Protein AF-A0A426Y0E7-F1 (afdb_monomer_lite)

Structure (mmCIF, N/CA/C/O backbone):
data_AF-A0A426Y0E7-F1
#
_entry.id   AF-A0A426Y0E7-F1
#
loop_
_atom_site.group_PDB
_atom_site.id
_atom_site.type_symbol
_atom_site.label_atom_id
_atom_site.label_alt_id
_atom_site.label_comp_id
_atom_site.label_asym_id
_atom_site.label_entity_id
_atom_site.label_seq_id
_atom_site.pdbx_PDB_ins_code
_atom_site.Cartn_x
_atom_site.Cartn_y
_atom_site.Cartn_z
_atom_site.occupancy
_atom_site.B_iso_or_equiv
_atom_site.auth_seq_id
_atom_site.auth_comp_id
_atom_site.auth_asym_id
_atom_site.auth_atom_id
_atom_site.pdbx_PDB_model_num
ATOM 1 N N . MET A 1 1 ? 36.477 -25.655 -48.279 1.00 58.84 1 MET A N 1
ATOM 2 C CA . MET A 1 1 ? 35.228 -25.389 -47.533 1.00 58.84 1 MET A CA 1
ATOM 3 C C . MET A 1 1 ? 34.213 -24.862 -48.537 1.00 58.84 1 MET A C 1
ATOM 5 O O . MET A 1 1 ? 34.542 -23.930 -49.252 1.00 58.84 1 MET A O 1
ATOM 9 N N . ASP A 1 2 ? 33.076 -25.539 -48.693 1.00 85.75 2 ASP A N 1
ATOM 10 C CA . ASP A 1 2 ? 32.061 -25.247 -49.723 1.00 85.75 2 ASP A CA 1
ATOM 11 C C . ASP A 1 2 ? 31.447 -23.853 -49.502 1.00 85.75 2 ASP A C 1
ATOM 13 O O . ASP A 1 2 ? 31.065 -23.523 -48.378 1.00 85.75 2 ASP A O 1
ATOM 17 N N . THR A 1 3 ? 31.353 -23.035 -50.552 1.00 77.94 3 THR A N 1
ATOM 18 C CA . THR A 1 3 ? 30.788 -21.675 -50.503 1.00 77.94 3 THR A CA 1
ATOM 19 C C . THR A 1 3 ? 29.347 -21.666 -49.997 1.00 77.94 3 THR A C 1
ATOM 21 O O . THR A 1 3 ? 28.954 -20.732 -49.301 1.00 77.94 3 THR A O 1
ATOM 24 N N . ARG A 1 4 ? 28.583 -22.742 -50.232 1.00 80.38 4 ARG A N 1
ATOM 25 C CA . ARG A 1 4 ? 27.249 -22.936 -49.647 1.00 80.38 4 ARG A CA 1
ATOM 26 C C . ARG A 1 4 ? 27.306 -23.118 -48.134 1.00 80.38 4 ARG A C 1
ATOM 28 O O . ARG A 1 4 ? 26.470 -22.572 -47.426 1.00 80.38 4 ARG A O 1
ATOM 35 N N . LYS A 1 5 ? 28.309 -23.836 -47.621 1.00 79.06 5 LYS A N 1
ATOM 36 C CA . LYS A 1 5 ? 28.503 -24.023 -46.173 1.00 79.06 5 LYS A CA 1
ATOM 37 C C . LYS A 1 5 ? 28.935 -22.724 -45.498 1.00 79.06 5 LYS A C 1
ATOM 39 O O . LYS A 1 5 ? 28.444 -22.424 -44.419 1.00 79.06 5 LYS A O 1
ATOM 44 N N . VAL A 1 6 ? 29.788 -21.933 -46.152 1.00 83.00 6 VAL A N 1
ATOM 45 C CA . VAL A 1 6 ? 30.177 -20.600 -45.660 1.00 83.00 6 VAL A CA 1
ATOM 46 C C . VAL A 1 6 ? 28.963 -19.669 -45.602 1.00 83.00 6 VAL A C 1
ATOM 48 O O . VAL A 1 6 ? 28.752 -19.017 -44.587 1.00 83.00 6 VAL A O 1
ATOM 51 N N . LEU A 1 7 ? 28.119 -19.667 -46.639 1.00 82.81 7 LEU A N 1
ATOM 52 C CA . LEU A 1 7 ? 26.896 -18.862 -46.670 1.00 82.81 7 LEU A CA 1
ATOM 53 C C . LEU A 1 7 ? 25.907 -19.259 -45.561 1.00 82.81 7 LEU A C 1
ATOM 55 O O . LEU A 1 7 ? 25.366 -18.388 -44.888 1.00 82.81 7 LEU A O 1
ATOM 59 N N . LEU A 1 8 ? 25.712 -20.561 -45.324 1.00 83.50 8 LEU A N 1
ATOM 60 C CA . LEU A 1 8 ? 24.846 -21.058 -44.248 1.00 83.50 8 LEU A CA 1
ATOM 61 C C . LEU A 1 8 ? 25.369 -20.676 -42.857 1.00 83.50 8 LEU A C 1
ATOM 63 O O . LEU A 1 8 ? 24.577 -20.290 -42.001 1.00 83.50 8 LEU A O 1
ATOM 67 N N . ILE A 1 9 ? 26.689 -20.721 -42.647 1.00 86.56 9 ILE A N 1
ATOM 68 C CA . ILE A 1 9 ? 27.314 -20.290 -41.389 1.00 86.56 9 ILE A CA 1
ATOM 69 C C . ILE A 1 9 ? 27.084 -18.790 -41.166 1.00 86.56 9 ILE A C 1
ATOM 71 O O . ILE A 1 9 ? 26.657 -18.401 -40.082 1.00 86.56 9 ILE A O 1
ATOM 75 N N . LEU A 1 10 ? 27.284 -17.952 -42.188 1.00 83.88 10 LEU A N 1
ATOM 76 C CA . LEU A 1 10 ? 27.061 -16.505 -42.089 1.00 83.88 10 LEU A CA 1
ATOM 77 C C . LEU A 1 10 ? 25.594 -16.154 -41.800 1.00 83.88 10 LEU A C 1
ATOM 79 O O . LEU A 1 10 ? 25.333 -15.282 -40.976 1.00 83.88 10 LEU A O 1
ATOM 83 N N . ILE A 1 11 ? 24.643 -16.862 -42.420 1.00 82.44 11 ILE A N 1
ATOM 84 C CA . ILE A 1 11 ? 23.207 -16.689 -42.152 1.00 82.44 11 ILE A CA 1
ATOM 85 C C . ILE A 1 11 ? 22.873 -17.123 -40.721 1.00 82.44 11 ILE A C 1
ATOM 87 O O . ILE A 1 11 ? 22.199 -16.388 -40.008 1.00 82.44 11 ILE A O 1
ATOM 91 N N . SER A 1 12 ? 23.382 -18.274 -40.266 1.00 78.12 12 SER A N 1
ATOM 92 C CA . SER A 1 12 ? 23.160 -18.734 -38.889 1.00 78.12 12 SER A CA 1
ATOM 93 C C . SER A 1 12 ? 23.745 -17.768 -37.851 1.00 78.12 12 SER A C 1
ATOM 95 O O . SER A 1 12 ? 23.082 -17.463 -36.866 1.00 78.12 12 SER A O 1
ATOM 97 N N . LEU A 1 13 ? 24.928 -17.199 -38.111 1.00 76.88 13 LEU A N 1
ATOM 98 C CA . LEU A 1 13 ? 25.557 -16.208 -37.241 1.00 76.88 13 LEU A CA 1
ATOM 99 C C . LEU A 1 13 ? 24.760 -14.894 -37.220 1.00 76.88 13 LEU A C 1
ATOM 101 O O . LEU A 1 13 ? 24.549 -14.332 -36.153 1.00 76.88 13 LEU A O 1
ATOM 105 N N . ALA A 1 14 ? 24.247 -14.442 -38.369 1.00 73.75 14 ALA A N 1
ATOM 106 C CA . ALA A 1 14 ? 23.382 -13.265 -38.452 1.00 73.75 14 ALA A CA 1
ATOM 107 C C . ALA A 1 14 ? 22.055 -13.446 -37.689 1.00 73.75 14 ALA A C 1
ATOM 109 O O . ALA A 1 14 ? 21.595 -12.502 -37.051 1.00 73.75 14 ALA A O 1
ATOM 110 N N . ILE A 1 15 ? 21.471 -14.652 -37.699 1.00 68.69 15 ILE A N 1
ATOM 111 C CA . ILE A 1 15 ? 20.261 -14.983 -36.924 1.00 68.69 15 ILE A CA 1
ATOM 112 C C . ILE A 1 15 ? 20.559 -14.961 -35.415 1.00 68.69 15 ILE A C 1
ATOM 114 O O . ILE A 1 15 ? 19.779 -14.388 -34.656 1.00 68.69 15 ILE A O 1
ATOM 118 N N . LEU A 1 16 ? 21.708 -15.495 -34.976 1.00 61.34 16 LEU A N 1
ATOM 119 C CA . LEU A 1 16 ? 22.129 -15.399 -33.571 1.00 61.34 16 LEU A CA 1
ATOM 120 C C . LEU A 1 16 ? 22.394 -13.942 -33.134 1.00 61.34 16 LEU A C 1
ATOM 122 O O . LEU A 1 16 ? 22.056 -13.580 -32.008 1.00 61.34 16 LEU A O 1
ATOM 126 N N . LEU A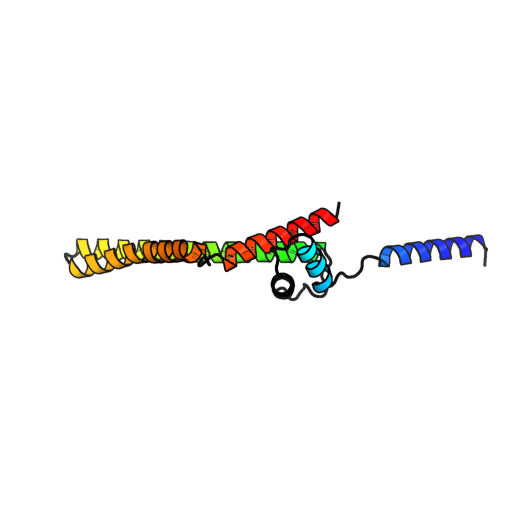 1 17 ? 22.933 -13.092 -34.021 1.00 58.66 17 LEU A N 1
ATOM 127 C CA . LEU A 1 17 ? 23.127 -11.658 -33.750 1.00 58.66 17 LEU A CA 1
ATOM 128 C C . LEU A 1 17 ? 21.804 -10.867 -33.665 1.00 58.66 17 LEU A C 1
ATOM 130 O O . LEU A 1 17 ? 21.758 -9.827 -33.005 1.00 58.66 17 LEU A O 1
ATOM 134 N N . GLN A 1 18 ? 20.729 -11.334 -34.311 1.00 57.78 18 GLN A N 1
ATOM 135 C CA . GLN A 1 18 ? 19.393 -10.733 -34.190 1.00 57.78 18 GLN A CA 1
ATOM 136 C C . GLN A 1 18 ? 18.709 -11.102 -32.866 1.00 57.78 18 GLN A C 1
ATOM 138 O O . GLN A 1 18 ? 18.026 -10.260 -32.288 1.00 57.78 18 GLN A O 1
ATOM 143 N N . SER A 1 19 ? 18.938 -12.311 -32.335 1.00 51.78 19 SER A N 1
ATOM 144 C CA . SER A 1 19 ? 18.404 -12.718 -31.023 1.00 51.78 19 SER A CA 1
ATOM 145 C C . SER A 1 19 ? 19.050 -11.997 -29.834 1.00 51.78 19 SER A C 1
ATOM 147 O O . SER A 1 19 ? 18.459 -11.942 -28.762 1.00 51.78 19 SER A O 1
ATOM 149 N N . SER A 1 20 ? 20.228 -11.396 -30.021 1.00 46.09 20 SER A N 1
ATOM 150 C CA . SER A 1 20 ? 20.927 -10.593 -29.007 1.00 46.09 20 SER A CA 1
ATOM 151 C C . SER A 1 20 ? 20.471 -9.125 -28.926 1.00 46.09 20 SER A C 1
ATOM 153 O O . SER A 1 20 ? 21.106 -8.335 -28.237 1.00 46.09 20 SER A O 1
ATOM 155 N N . GLN A 1 21 ? 19.390 -8.738 -29.621 1.00 47.78 21 GLN A N 1
ATOM 156 C CA . GLN A 1 21 ? 18.793 -7.394 -29.516 1.00 47.78 21 GLN A CA 1
ATOM 157 C C . GLN A 1 21 ? 17.630 -7.295 -28.518 1.00 47.78 21 GLN A C 1
ATOM 159 O O . GLN A 1 21 ? 16.983 -6.251 -28.445 1.00 47.78 21 GLN A O 1
ATOM 164 N N . LEU A 1 22 ? 17.378 -8.327 -27.705 1.00 50.00 22 LEU A N 1
ATOM 165 C CA . LEU A 1 22 ? 16.758 -8.068 -26.409 1.00 50.00 22 LEU A CA 1
ATOM 166 C C . LEU A 1 22 ? 17.836 -7.400 -25.563 1.00 50.00 22 LEU A C 1
ATOM 168 O O . LEU A 1 22 ? 18.651 -8.075 -24.940 1.00 50.00 22 LEU A O 1
ATOM 172 N N . ALA A 1 23 ? 17.908 -6.070 -25.651 1.00 49.56 23 ALA A N 1
ATOM 173 C CA . ALA A 1 23 ? 18.628 -5.287 -24.668 1.00 49.56 23 ALA A CA 1
ATOM 174 C C . ALA A 1 23 ? 18.161 -5.788 -23.300 1.00 49.56 23 ALA A C 1
ATOM 176 O O . ALA A 1 23 ? 16.957 -5.794 -23.046 1.00 49.56 23 ALA A O 1
ATOM 177 N N . ASP A 1 24 ? 19.099 -6.281 -22.493 1.00 52.19 24 ASP A N 1
ATOM 178 C CA . ASP A 1 24 ? 18.888 -6.478 -21.067 1.00 52.19 24 ASP A CA 1
ATOM 179 C C . ASP A 1 24 ? 18.475 -5.108 -20.541 1.00 52.19 24 ASP A C 1
ATOM 181 O O . ASP A 1 24 ? 19.273 -4.164 -20.512 1.00 52.19 24 ASP A O 1
ATOM 185 N N . ALA A 1 25 ? 17.171 -4.931 -20.396 1.00 61.09 25 ALA A N 1
ATOM 186 C CA . ALA A 1 25 ? 16.604 -3.618 -20.267 1.00 61.09 25 ALA A CA 1
ATOM 187 C C . ALA A 1 25 ? 16.704 -3.291 -18.782 1.00 61.09 25 ALA A C 1
ATOM 189 O O . ALA A 1 25 ? 16.066 -3.901 -17.924 1.00 61.09 25 ALA A O 1
ATOM 190 N N . SER A 1 26 ? 17.690 -2.450 -18.479 1.00 85.31 26 SER A N 1
ATOM 191 C CA . SER A 1 26 ? 17.989 -2.081 -17.108 1.00 85.31 26 SER A CA 1
ATOM 192 C C . SER A 1 26 ? 16.766 -1.402 -16.500 1.00 85.31 26 SER A C 1
ATOM 194 O O . SER A 1 26 ? 16.113 -0.615 -17.176 1.00 85.31 26 SER A O 1
ATOM 196 N N . VAL A 1 27 ? 16.498 -1.608 -15.206 1.00 91.94 27 VAL A N 1
ATOM 197 C CA . VAL A 1 27 ? 15.404 -0.926 -14.478 1.00 91.94 27 VAL A CA 1
ATOM 198 C C . VAL A 1 27 ? 15.299 0.568 -14.834 1.00 91.94 27 VAL A C 1
ATOM 200 O O . VAL A 1 27 ? 14.210 1.127 -14.939 1.00 91.94 27 VAL A O 1
ATOM 203 N N . GLN A 1 28 ? 16.439 1.228 -15.041 1.00 93.94 28 GLN A N 1
ATOM 204 C CA . GLN A 1 28 ? 16.532 2.626 -15.442 1.00 93.94 28 GLN A CA 1
ATOM 205 C C . GLN A 1 28 ? 15.943 2.909 -16.832 1.00 93.94 28 GLN A C 1
ATOM 207 O O . GLN A 1 28 ? 15.306 3.944 -17.019 1.00 93.94 28 GLN A O 1
ATOM 212 N N . ASP A 1 29 ? 16.163 2.043 -17.817 1.00 91.50 29 ASP A N 1
ATOM 213 C CA . ASP A 1 29 ? 15.639 2.219 -19.171 1.00 91.50 29 ASP A CA 1
ATOM 214 C C . ASP A 1 29 ? 14.129 1.962 -19.223 1.00 91.50 29 ASP A C 1
ATOM 216 O O . ASP A 1 29 ? 13.398 2.775 -19.795 1.00 91.50 29 ASP A O 1
ATOM 220 N N . GLU A 1 30 ? 13.639 0.939 -18.524 1.00 91.81 30 GLU A N 1
ATOM 221 C CA . GLU A 1 30 ? 12.207 0.693 -18.318 1.00 91.81 30 GLU A CA 1
ATOM 222 C C . GLU A 1 30 ? 11.534 1.891 -17.659 1.00 91.81 30 GLU A C 1
ATOM 224 O O . GLU A 1 30 ? 10.520 2.385 -18.155 1.00 91.81 30 GLU A O 1
ATOM 229 N N . CYS A 1 31 ? 12.118 2.417 -16.582 1.00 94.69 31 CYS A N 1
ATOM 230 C CA . CYS A 1 31 ? 11.541 3.557 -15.885 1.00 94.69 31 CYS A CA 1
ATOM 231 C C . CYS A 1 31 ? 11.527 4.827 -16.740 1.00 94.69 31 CYS A C 1
ATOM 233 O O . CYS A 1 31 ? 10.552 5.572 -16.673 1.00 94.69 31 CYS A O 1
ATOM 235 N N . LYS A 1 32 ? 12.526 5.065 -17.605 1.00 94.62 32 LYS A N 1
ATOM 236 C CA . LYS A 1 32 ? 12.467 6.178 -18.576 1.00 94.62 32 LYS A CA 1
ATOM 237 C C . LYS A 1 32 ? 11.275 6.026 -19.518 1.00 94.62 32 LYS A C 1
ATOM 239 O O . LYS A 1 32 ? 10.572 7.007 -19.757 1.00 94.62 32 LYS A O 1
ATOM 244 N N . ILE A 1 33 ? 11.048 4.814 -20.037 1.00 92.94 33 ILE A N 1
ATOM 245 C CA . ILE A 1 33 ? 9.919 4.516 -20.931 1.00 92.94 33 ILE A CA 1
ATOM 246 C C . ILE A 1 33 ? 8.598 4.774 -20.205 1.00 92.94 33 ILE A C 1
ATOM 248 O O . ILE A 1 33 ? 7.742 5.476 -20.740 1.00 92.94 33 ILE A O 1
ATOM 252 N N . VAL A 1 34 ? 8.452 4.265 -18.978 1.00 92.31 34 VAL A N 1
ATOM 253 C CA . VAL A 1 34 ? 7.240 4.456 -18.172 1.00 92.31 34 VAL A CA 1
ATOM 254 C C . VAL A 1 34 ? 6.976 5.937 -17.927 1.00 92.31 34 VAL A C 1
ATOM 256 O O . VAL A 1 34 ? 5.885 6.400 -18.227 1.00 92.31 34 VAL A O 1
ATOM 259 N N . THR A 1 35 ? 7.958 6.706 -17.450 1.00 93.62 35 THR A N 1
ATOM 260 C CA . THR A 1 35 ? 7.739 8.130 -17.134 1.00 93.62 35 THR A CA 1
ATOM 261 C C . THR A 1 35 ? 7.485 8.999 -18.364 1.00 93.62 35 THR A C 1
ATOM 263 O O . THR A 1 35 ? 6.877 10.061 -18.263 1.00 93.62 35 THR A O 1
ATOM 266 N N . ALA A 1 36 ? 7.944 8.561 -19.542 1.00 93.25 36 ALA A N 1
ATOM 267 C CA . ALA A 1 36 ? 7.618 9.221 -20.801 1.00 93.25 36 ALA A CA 1
ATOM 268 C C . ALA A 1 36 ? 6.173 8.928 -21.244 1.00 93.25 36 ALA A C 1
ATOM 270 O O . ALA A 1 36 ? 5.551 9.778 -21.881 1.00 93.25 36 ALA A O 1
ATOM 271 N N . ALA A 1 37 ? 5.653 7.740 -20.920 1.00 93.12 37 ALA A N 1
ATOM 272 C CA . ALA A 1 37 ? 4.286 7.328 -21.232 1.00 93.12 37 ALA A CA 1
ATOM 273 C C . ALA A 1 37 ? 3.256 7.852 -20.214 1.00 93.12 37 ALA A C 1
ATOM 275 O O . ALA A 1 37 ? 2.166 8.261 -20.609 1.00 93.12 37 ALA A O 1
ATOM 276 N N . ASP A 1 38 ? 3.606 7.873 -18.927 1.00 89.75 38 ASP A N 1
ATOM 277 C CA . ASP A 1 38 ? 2.765 8.343 -17.827 1.00 89.75 38 ASP A CA 1
A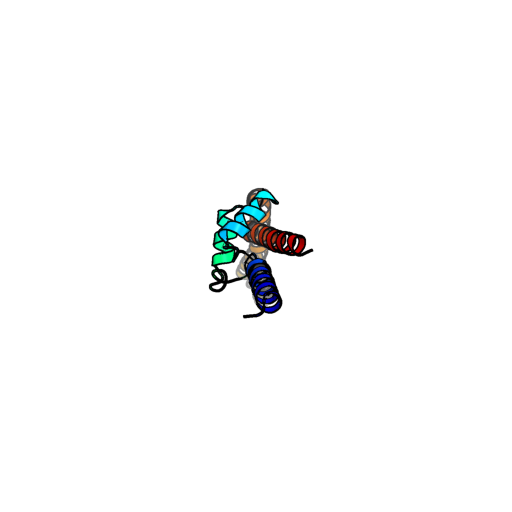TOM 278 C C . ASP A 1 38 ? 3.518 9.380 -16.976 1.00 89.75 38 ASP A C 1
ATOM 280 O O . ASP A 1 38 ? 4.296 9.013 -16.090 1.00 89.75 38 ASP A O 1
ATOM 284 N N . PRO A 1 39 ? 3.278 10.684 -17.210 1.00 87.88 39 PRO A N 1
ATOM 285 C CA . PRO A 1 39 ? 3.918 11.763 -16.461 1.00 87.88 39 PRO A CA 1
ATOM 286 C C . PRO A 1 39 ? 3.579 11.787 -14.963 1.00 87.88 39 PRO A C 1
ATOM 288 O O . PRO A 1 39 ? 4.202 12.548 -14.225 1.00 87.88 39 PRO A O 1
ATOM 291 N N . ASN A 1 40 ? 2.584 11.012 -14.508 1.00 87.94 40 ASN A N 1
ATOM 292 C CA . ASN A 1 40 ? 2.250 10.910 -13.085 1.00 87.94 40 ASN A CA 1
ATOM 293 C C . ASN A 1 40 ? 3.180 9.947 -12.336 1.00 87.94 40 ASN A C 1
ATOM 295 O O . ASN A 1 40 ? 3.288 10.029 -11.111 1.00 87.94 40 ASN A O 1
ATOM 299 N N . VAL A 1 41 ? 3.865 9.053 -13.054 1.00 90.00 41 VAL A N 1
ATOM 300 C CA . VAL A 1 41 ? 4.852 8.153 -12.462 1.00 90.00 41 VAL A CA 1
ATOM 301 C C . VAL A 1 41 ? 6.175 8.901 -12.336 1.00 90.00 41 VAL A C 1
ATOM 303 O O . VAL A 1 41 ? 6.805 9.259 -13.330 1.00 90.00 41 VAL A O 1
ATOM 306 N N . ASP A 1 42 ? 6.621 9.124 -11.101 1.00 95.38 42 ASP A N 1
ATOM 307 C CA . ASP A 1 42 ? 7.942 9.696 -10.846 1.00 95.38 42 ASP A CA 1
ATOM 308 C C . ASP A 1 42 ? 9.054 8.683 -11.172 1.00 95.38 42 ASP A C 1
ATOM 310 O O . ASP A 1 42 ? 8.976 7.497 -10.837 1.00 95.38 42 ASP A O 1
ATOM 314 N N . TYR A 1 43 ? 10.123 9.160 -11.810 1.00 95.00 43 TYR A N 1
ATOM 315 C CA . TYR A 1 43 ? 11.223 8.301 -12.247 1.00 95.00 43 TYR A CA 1
ATOM 316 C C . TYR A 1 43 ? 11.954 7.658 -11.065 1.00 95.00 43 TYR A C 1
ATOM 318 O O . TYR A 1 43 ? 12.234 6.457 -11.086 1.00 95.00 43 TYR A O 1
ATOM 326 N N . ASN A 1 44 ? 12.239 8.432 -10.013 1.00 96.81 44 ASN A N 1
ATOM 327 C CA . ASN A 1 44 ? 12.928 7.908 -8.835 1.00 96.81 44 ASN A CA 1
ATOM 328 C C . ASN A 1 44 ? 12.039 6.921 -8.084 1.00 96.81 44 ASN A C 1
ATOM 330 O O . ASN A 1 44 ? 12.539 5.911 -7.584 1.00 96.81 44 ASN A O 1
ATOM 334 N N . PHE A 1 45 ? 10.732 7.186 -8.035 1.00 95.50 45 PHE A N 1
ATOM 335 C CA . PHE A 1 45 ? 9.752 6.254 -7.499 1.00 95.50 45 PHE A CA 1
ATOM 336 C C . PHE A 1 45 ? 9.759 4.926 -8.262 1.00 95.50 45 PHE A C 1
ATOM 338 O O . PHE A 1 45 ? 9.849 3.875 -7.628 1.00 95.50 45 PHE A O 1
ATOM 345 N N . CYS A 1 46 ? 9.724 4.960 -9.597 1.00 96.12 46 CYS A N 1
ATOM 346 C CA . CYS A 1 46 ? 9.782 3.758 -10.428 1.00 96.12 46 CYS A CA 1
ATOM 347 C C . CYS A 1 46 ? 11.050 2.937 -10.144 1.00 96.12 46 CYS A C 1
ATOM 349 O O . CYS A 1 46 ? 10.962 1.751 -9.820 1.00 96.12 46 CYS A O 1
ATOM 351 N N . VAL A 1 47 ? 12.224 3.580 -10.182 1.00 96.38 47 VAL A N 1
ATOM 352 C CA . VAL A 1 47 ? 13.511 2.897 -9.977 1.00 96.38 47 VAL A CA 1
ATOM 353 C C . VAL A 1 47 ? 13.606 2.312 -8.571 1.00 96.38 47 VAL A C 1
ATOM 355 O O . VAL A 1 47 ? 13.923 1.136 -8.418 1.00 96.38 47 VAL A O 1
ATOM 358 N N . THR A 1 48 ? 13.299 3.109 -7.545 1.00 96.56 48 THR A N 1
ATOM 359 C CA . THR A 1 48 ? 13.418 2.680 -6.142 1.00 96.56 48 THR A CA 1
ATOM 360 C C . THR A 1 48 ? 12.441 1.553 -5.821 1.00 96.56 48 THR A C 1
ATOM 362 O O . THR A 1 48 ? 12.796 0.625 -5.100 1.00 96.56 48 THR A O 1
ATOM 365 N N . SER A 1 49 ? 11.223 1.615 -6.366 1.00 94.81 49 SER A N 1
ATOM 366 C CA . SER A 1 49 ? 10.208 0.582 -6.160 1.00 94.81 49 SER A CA 1
ATOM 367 C C . SER A 1 49 ? 10.636 -0.746 -6.769 1.00 94.81 49 SER A C 1
ATOM 369 O O . SER A 1 49 ? 10.622 -1.756 -6.075 1.00 94.81 49 SER A O 1
ATOM 371 N N . LEU A 1 50 ? 11.071 -0.751 -8.033 1.00 95.75 50 LEU A N 1
ATOM 372 C CA . LEU A 1 50 ? 11.513 -1.982 -8.694 1.00 95.75 50 LEU A CA 1
ATOM 373 C C . LEU A 1 50 ? 12.766 -2.567 -8.031 1.00 95.75 50 LEU A C 1
ATOM 375 O O . LEU A 1 50 ? 12.815 -3.768 -7.792 1.00 95.75 50 LEU A O 1
ATOM 379 N N . GLN A 1 51 ? 13.730 -1.724 -7.650 1.00 95.56 51 GLN A N 1
ATOM 380 C CA . GLN A 1 51 ? 14.961 -2.148 -6.970 1.00 95.56 51 GLN A CA 1
ATOM 381 C C . GLN A 1 51 ? 14.761 -2.608 -5.520 1.00 95.56 51 GLN A C 1
ATOM 383 O O . GLN A 1 51 ? 15.704 -3.110 -4.906 1.00 95.56 51 GLN A O 1
ATOM 388 N N . ALA A 1 52 ? 13.558 -2.455 -4.958 1.00 95.06 52 ALA A N 1
ATOM 389 C CA . ALA A 1 52 ? 13.219 -3.085 -3.687 1.00 95.06 52 ALA A CA 1
ATOM 390 C C . ALA A 1 52 ? 13.178 -4.618 -3.808 1.00 95.06 52 ALA A C 1
ATOM 392 O O . ALA A 1 52 ? 13.379 -5.310 -2.807 1.00 95.06 52 ALA A O 1
ATOM 393 N N . ASP A 1 53 ? 12.951 -5.148 -5.015 1.00 94.31 53 ASP A N 1
ATOM 394 C CA . ASP A 1 53 ? 13.122 -6.565 -5.302 1.00 94.31 53 ASP A CA 1
ATOM 395 C C . ASP A 1 53 ? 14.584 -6.847 -5.703 1.00 94.31 53 ASP A C 1
ATOM 397 O O . ASP A 1 53 ? 15.069 -6.310 -6.702 1.00 94.31 53 ASP A O 1
ATOM 401 N N . PRO A 1 54 ? 15.314 -7.706 -4.967 1.00 93.81 54 PRO A N 1
ATOM 402 C CA . PRO A 1 54 ? 16.724 -7.976 -5.244 1.00 93.81 54 PRO A CA 1
ATOM 403 C C . PRO A 1 54 ? 16.964 -8.662 -6.597 1.00 93.81 54 PRO A C 1
ATOM 405 O O . PRO A 1 54 ? 18.101 -8.691 -7.065 1.00 93.81 54 PRO A O 1
ATOM 408 N N . THR A 1 55 ? 15.927 -9.227 -7.223 1.00 91.88 55 THR A N 1
ATOM 409 C CA . THR A 1 55 ? 16.020 -9.886 -8.532 1.00 91.88 55 THR A CA 1
ATOM 410 C C . THR A 1 55 ? 15.873 -8.915 -9.703 1.00 91.88 55 THR A C 1
ATOM 412 O O . THR A 1 55 ? 16.206 -9.272 -10.831 1.00 91.88 55 THR A O 1
ATOM 415 N N . SER A 1 56 ? 15.468 -7.662 -9.454 1.00 92.25 56 SER A N 1
ATOM 416 C CA . SER A 1 56 ? 15.182 -6.681 -10.508 1.00 92.25 56 SER A CA 1
ATOM 417 C C . SER A 1 56 ? 16.396 -6.326 -11.374 1.00 92.25 56 SER A C 1
ATOM 419 O O . SER A 1 56 ? 16.239 -5.847 -12.489 1.00 92.25 56 SER A O 1
ATOM 421 N N . GLY A 1 57 ? 17.616 -6.496 -10.854 1.00 88.62 57 GLY A N 1
ATOM 422 C CA . GLY A 1 57 ? 18.852 -6.118 -11.546 1.00 88.62 57 GLY A CA 1
ATOM 423 C C . GLY A 1 57 ? 19.232 -7.024 -12.720 1.00 88.62 57 GLY A C 1
ATOM 424 O O . GLY A 1 57 ? 20.077 -6.631 -13.515 1.00 88.62 57 GLY A O 1
ATOM 425 N N . SER A 1 58 ? 18.635 -8.214 -12.814 1.00 87.50 58 SER A N 1
ATOM 426 C CA . SER A 1 58 ? 18.831 -9.170 -13.913 1.00 87.50 58 SER A CA 1
ATOM 427 C C . SER A 1 58 ? 17.511 -9.587 -14.563 1.00 87.50 58 SER A C 1
ATOM 429 O O . SER A 1 58 ? 17.466 -10.621 -15.226 1.00 87.50 58 SER A O 1
ATOM 431 N N . ALA A 1 59 ? 16.433 -8.863 -14.262 1.00 88.56 59 ALA A N 1
ATOM 432 C CA . ALA A 1 59 ? 15.088 -9.196 -14.690 1.00 88.56 59 ALA A CA 1
ATOM 433 C C . ALA A 1 59 ? 14.834 -8.663 -16.103 1.00 88.56 59 ALA A C 1
ATOM 435 O O . ALA A 1 59 ? 15.103 -7.493 -16.378 1.00 88.56 59 ALA A O 1
ATOM 436 N N . ASP A 1 60 ? 14.257 -9.488 -16.974 1.00 86.44 60 ASP A N 1
ATOM 437 C CA . ASP A 1 60 ? 13.734 -9.004 -18.249 1.00 86.44 60 ASP A CA 1
ATOM 438 C C . ASP A 1 60 ? 12.472 -8.135 -18.048 1.00 86.44 60 ASP A C 1
ATOM 440 O O . ASP A 1 60 ? 11.904 -8.044 -16.956 1.00 86.44 60 ASP A O 1
ATOM 444 N N . ALA A 1 61 ? 11.983 -7.486 -19.109 1.00 86.19 61 ALA A N 1
ATOM 445 C CA . ALA A 1 61 ? 10.808 -6.616 -19.007 1.00 86.19 61 ALA A CA 1
ATOM 446 C C . ALA A 1 61 ? 9.570 -7.340 -18.434 1.00 86.19 61 ALA A C 1
ATOM 448 O O . ALA A 1 61 ? 8.809 -6.762 -17.656 1.00 86.19 61 ALA A O 1
ATOM 449 N N . LYS A 1 62 ? 9.361 -8.615 -18.782 1.00 87.38 62 LYS A N 1
ATOM 450 C CA . LYS A 1 62 ? 8.232 -9.397 -18.266 1.00 87.38 62 LYS A CA 1
ATOM 451 C C . LYS A 1 62 ? 8.410 -9.670 -16.773 1.00 87.38 62 LYS A C 1
ATOM 453 O O . LYS A 1 62 ? 7.444 -9.567 -16.019 1.00 87.38 62 LYS A O 1
ATOM 458 N N . GLU A 1 63 ? 9.618 -10.006 -16.346 1.00 92.25 63 GLU A N 1
ATOM 459 C CA . GLU A 1 63 ? 9.965 -10.206 -14.942 1.00 92.25 63 GLU A CA 1
ATOM 460 C C . GLU A 1 63 ? 9.820 -8.903 -14.140 1.00 92.25 63 GLU A C 1
ATOM 462 O O . GLU A 1 63 ? 9.212 -8.922 -13.071 1.00 92.25 63 GLU A O 1
ATOM 467 N N . LEU A 1 64 ? 10.228 -7.752 -14.685 1.00 92.06 64 LEU A N 1
ATOM 468 C CA . LEU A 1 64 ? 10.003 -6.437 -14.071 1.00 92.06 64 LEU A CA 1
ATOM 469 C C . LEU A 1 64 ? 8.512 -6.096 -13.931 1.00 92.06 64 LEU A C 1
ATOM 471 O O . LEU A 1 64 ? 8.099 -5.560 -12.901 1.00 92.06 64 LEU A O 1
ATOM 475 N N . ALA A 1 65 ? 7.674 -6.454 -14.910 1.00 91.00 65 ALA A N 1
ATOM 476 C CA . ALA A 1 65 ? 6.223 -6.292 -14.791 1.00 91.00 65 ALA A CA 1
ATOM 477 C C . ALA A 1 65 ? 5.625 -7.177 -13.685 1.00 91.00 65 ALA A C 1
ATOM 479 O O . ALA A 1 65 ? 4.726 -6.743 -12.963 1.00 91.00 65 ALA A O 1
ATOM 480 N N . ILE A 1 66 ? 6.131 -8.405 -13.522 1.00 92.50 66 ILE A N 1
ATOM 481 C CA . ILE A 1 66 ? 5.726 -9.302 -12.430 1.00 92.50 66 ILE A CA 1
ATOM 482 C C . ILE A 1 66 ? 6.161 -8.730 -11.077 1.00 92.50 66 ILE A C 1
ATOM 484 O O . ILE A 1 66 ? 5.360 -8.725 -10.142 1.00 92.50 66 ILE A O 1
ATOM 488 N N . ILE A 1 67 ? 7.388 -8.212 -10.970 1.00 93.75 67 ILE A N 1
ATOM 489 C CA . ILE A 1 67 ? 7.883 -7.534 -9.764 1.00 93.75 67 ILE A CA 1
ATOM 490 C C . ILE A 1 67 ? 6.965 -6.360 -9.408 1.00 93.75 67 ILE A C 1
ATOM 492 O O . ILE A 1 67 ? 6.476 -6.292 -8.280 1.00 93.75 67 ILE A O 1
ATOM 496 N N . ALA A 1 68 ? 6.656 -5.484 -10.369 1.00 94.38 68 ALA A N 1
ATOM 497 C CA . ALA A 1 68 ? 5.742 -4.363 -10.157 1.00 94.38 68 ALA A CA 1
ATOM 498 C C . ALA A 1 68 ? 4.368 -4.830 -9.649 1.00 94.38 68 ALA A C 1
ATOM 500 O O . ALA A 1 68 ? 3.881 -4.322 -8.642 1.00 94.38 68 ALA A O 1
ATOM 501 N N . ALA A 1 69 ? 3.775 -5.849 -10.280 1.00 94.44 69 ALA A N 1
ATOM 502 C CA . ALA A 1 69 ? 2.486 -6.399 -9.863 1.00 94.44 69 ALA A CA 1
ATOM 503 C C . ALA A 1 69 ? 2.527 -7.014 -8.450 1.00 94.44 69 ALA A C 1
ATOM 505 O O . ALA A 1 69 ? 1.598 -6.824 -7.662 1.00 94.44 69 ALA A O 1
ATOM 506 N N . ASN A 1 70 ? 3.604 -7.718 -8.095 1.00 94.56 70 ASN A N 1
ATOM 507 C CA . ASN A 1 70 ? 3.788 -8.264 -6.749 1.00 94.56 70 ASN A CA 1
ATOM 508 C C . ASN A 1 70 ? 3.910 -7.154 -5.699 1.00 94.56 70 ASN A C 1
ATOM 510 O O . ASN A 1 70 ? 3.318 -7.261 -4.623 1.00 94.56 70 ASN A O 1
ATOM 514 N N . LEU A 1 71 ? 4.625 -6.072 -6.015 1.00 93.31 71 LEU A N 1
ATOM 515 C CA . LE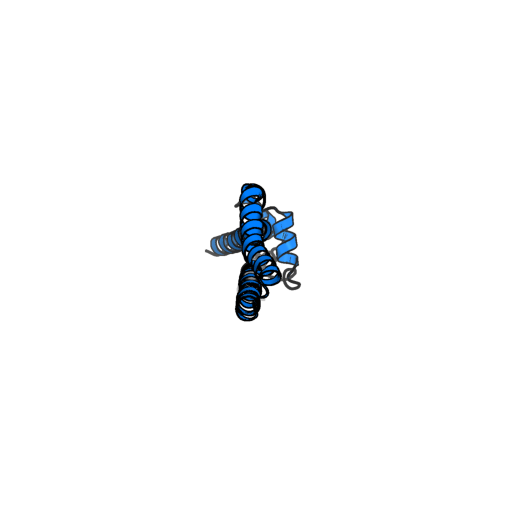U A 1 71 ? 4.696 -4.887 -5.161 1.00 93.31 71 LEU A CA 1
ATOM 516 C C . LEU A 1 71 ? 3.313 -4.240 -4.997 1.00 93.31 71 LEU A C 1
ATOM 518 O O . LEU A 1 71 ? 2.964 -3.861 -3.879 1.00 93.31 71 LEU A O 1
ATOM 522 N N . THR A 1 72 ? 2.494 -4.182 -6.056 1.00 90.00 72 THR A N 1
ATOM 523 C CA . THR A 1 72 ? 1.100 -3.708 -5.974 1.00 90.00 72 THR A CA 1
ATOM 524 C C . THR A 1 72 ? 0.301 -4.547 -4.983 1.00 90.00 72 THR A C 1
ATOM 526 O O . THR A 1 72 ? -0.353 -4.006 -4.092 1.00 90.00 72 THR A O 1
ATOM 529 N N . VAL A 1 73 ? 0.381 -5.877 -5.097 1.00 89.88 73 VAL A N 1
ATOM 530 C CA . VAL A 1 73 ? -0.310 -6.807 -4.191 1.00 89.88 73 VAL A CA 1
ATOM 531 C C . VAL A 1 73 ? 0.166 -6.623 -2.750 1.00 89.88 73 VAL A C 1
ATOM 533 O O . VAL A 1 73 ? -0.660 -6.561 -1.836 1.00 89.88 73 VAL A O 1
ATOM 536 N N . ALA A 1 74 ? 1.475 -6.503 -2.529 1.00 88.88 74 ALA A N 1
ATOM 537 C CA . ALA A 1 74 ? 2.044 -6.297 -1.200 1.00 88.88 74 ALA A CA 1
ATOM 538 C C . ALA A 1 74 ? 1.572 -4.973 -0.578 1.00 88.88 74 ALA A C 1
ATOM 540 O O . ALA A 1 74 ? 1.184 -4.940 0.593 1.00 88.88 74 ALA A O 1
ATOM 541 N N . ASN A 1 75 ? 1.548 -3.898 -1.368 1.00 85.44 75 ASN A N 1
ATOM 542 C CA . ASN A 1 75 ? 1.069 -2.591 -0.938 1.00 85.44 75 ASN A CA 1
ATOM 543 C C . ASN A 1 75 ? -0.424 -2.636 -0.568 1.00 85.44 75 ASN A C 1
ATOM 545 O O . ASN A 1 75 ? -0.788 -2.324 0.567 1.00 85.44 75 ASN A O 1
ATOM 549 N N . ALA A 1 76 ? -1.272 -3.154 -1.462 1.00 80.81 76 ALA A N 1
ATOM 550 C CA . ALA A 1 76 ? -2.704 -3.311 -1.211 1.00 80.81 76 ALA A CA 1
ATOM 551 C C . ALA A 1 76 ? -2.989 -4.180 0.031 1.00 80.81 76 ALA A C 1
ATOM 553 O O . ALA A 1 76 ? -3.864 -3.860 0.836 1.00 80.81 76 ALA A O 1
ATOM 554 N N . THR A 1 77 ? -2.212 -5.247 0.237 1.00 85.81 77 THR A N 1
ATOM 555 C CA . THR A 1 77 ? -2.328 -6.121 1.418 1.00 85.81 77 THR A CA 1
ATOM 556 C C . THR A 1 77 ? -1.948 -5.392 2.711 1.00 85.81 77 THR A C 1
ATOM 558 O O . THR A 1 77 ? -2.616 -5.545 3.738 1.00 85.81 77 THR A O 1
ATOM 561 N N . SER A 1 78 ? -0.898 -4.566 2.677 1.00 84.50 78 SER A N 1
ATOM 562 C CA . SER A 1 78 ? -0.503 -3.715 3.807 1.00 84.50 78 SER A CA 1
ATOM 563 C C . SER A 1 78 ? -1.609 -2.717 4.161 1.00 84.50 78 SER A C 1
ATOM 565 O O . SER A 1 78 ? -1.992 -2.598 5.327 1.00 84.50 78 SER A O 1
ATOM 567 N N . THR A 1 79 ? -2.189 -2.067 3.151 1.00 79.25 79 THR A N 1
ATOM 568 C CA . THR A 1 79 ? -3.333 -1.162 3.305 1.00 79.25 79 THR A CA 1
ATOM 569 C C . THR A 1 79 ? -4.535 -1.858 3.934 1.00 79.25 79 THR A C 1
ATOM 571 O O . THR A 1 79 ? -5.063 -1.373 4.937 1.00 79.25 79 THR A O 1
ATOM 574 N N . LEU A 1 80 ? -4.925 -3.031 3.428 1.00 81.31 80 LEU A N 1
ATOM 575 C CA . LEU A 1 80 ? -6.014 -3.818 4.009 1.00 81.31 80 LEU A CA 1
ATOM 576 C C . LEU A 1 80 ? -5.746 -4.145 5.486 1.00 81.31 80 LEU A C 1
ATOM 578 O O . LEU A 1 80 ? -6.612 -3.930 6.331 1.00 81.31 80 LEU A O 1
ATOM 582 N N . SER A 1 81 ? -4.524 -4.564 5.818 1.00 83.88 81 SER A N 1
ATOM 583 C CA . SER A 1 81 ? -4.133 -4.886 7.199 1.00 83.88 81 SER A CA 1
ATOM 584 C C . SER A 1 81 ? -4.260 -3.681 8.142 1.00 83.88 81 SER A C 1
ATOM 586 O O . SER A 1 81 ? -4.662 -3.824 9.300 1.00 83.88 81 SER A O 1
ATOM 588 N N . LYS A 1 82 ? -3.933 -2.470 7.662 1.00 80.62 82 LYS A N 1
ATOM 589 C CA . LYS A 1 82 ? -4.123 -1.228 8.429 1.00 80.62 82 LYS A CA 1
ATOM 590 C C . LYS A 1 82 ? -5.608 -0.971 8.695 1.00 80.62 82 LYS A C 1
ATOM 592 O O . LYS A 1 82 ? -5.967 -0.675 9.834 1.00 80.62 82 LYS A O 1
ATOM 597 N N . ILE A 1 83 ? -6.460 -1.138 7.682 1.00 78.38 83 ILE A N 1
ATOM 598 C CA . ILE A 1 83 ? -7.917 -0.973 7.802 1.00 78.38 83 ILE A CA 1
ATOM 599 C C . ILE A 1 83 ? -8.490 -1.980 8.807 1.00 78.38 83 ILE A C 1
ATOM 601 O O . ILE A 1 83 ? -9.196 -1.595 9.737 1.00 78.38 83 ILE A O 1
ATOM 605 N N . GLU A 1 84 ? -8.142 -3.261 8.687 1.00 83.00 84 GLU A N 1
ATOM 606 C CA . GLU A 1 84 ? -8.598 -4.305 9.612 1.00 83.00 84 GLU A CA 1
ATOM 607 C C . GLU A 1 84 ? -8.205 -4.009 11.063 1.00 83.00 84 GLU A C 1
ATOM 609 O O . GLU A 1 84 ? -9.008 -4.188 11.984 1.00 83.00 84 GLU A O 1
ATOM 614 N N . LYS A 1 85 ? -6.983 -3.507 11.281 1.00 83.19 85 LYS A N 1
ATOM 615 C CA . LYS A 1 85 ? -6.521 -3.098 12.609 1.00 83.19 85 LYS A CA 1
ATOM 616 C C . LYS A 1 85 ? -7.375 -1.965 13.180 1.00 83.19 85 LYS A C 1
ATOM 618 O O . LYS A 1 85 ? -7.739 -2.039 14.352 1.00 83.19 85 LYS A O 1
ATOM 623 N N . LEU A 1 86 ? -7.727 -0.959 12.375 1.00 77.06 86 LEU A N 1
ATOM 624 C CA . LEU A 1 86 ? -8.594 0.143 12.807 1.00 77.06 86 LEU A CA 1
ATOM 625 C C . LEU A 1 86 ? -9.968 -0.370 13.262 1.00 77.06 86 LEU A C 1
ATOM 627 O O . LEU A 1 86 ? -10.425 -0.031 14.354 1.00 77.06 86 LEU A O 1
ATOM 631 N N . TYR A 1 87 ? -10.596 -1.259 12.489 1.00 75.88 87 TYR A N 1
ATOM 632 C CA . TYR A 1 87 ? -11.881 -1.853 12.873 1.00 75.88 87 TYR A CA 1
ATOM 633 C C . TYR A 1 87 ? -11.775 -2.730 14.123 1.00 75.88 87 TYR A C 1
ATOM 635 O O . TYR A 1 87 ? -12.628 -2.655 15.009 1.00 75.88 87 TYR A O 1
ATOM 643 N N . LYS A 1 88 ? -10.713 -3.533 14.242 1.00 85.88 88 LYS A N 1
ATOM 644 C CA . LYS A 1 88 ? -10.460 -4.348 15.438 1.00 85.88 88 LYS A CA 1
ATOM 645 C C . LYS A 1 88 ? -10.339 -3.488 16.695 1.00 85.88 88 LYS A C 1
ATOM 647 O O . LYS A 1 88 ? -10.852 -3.852 17.756 1.00 85.88 88 LYS A O 1
ATOM 652 N N . ASP A 1 89 ? -9.674 -2.351 16.574 1.00 80.50 89 ASP A N 1
ATOM 653 C CA . ASP A 1 89 ? -9.491 -1.388 17.646 1.00 80.50 89 ASP A CA 1
ATOM 654 C C . ASP A 1 89 ? -10.821 -0.759 18.097 1.00 80.50 89 ASP A C 1
ATOM 656 O O . ASP A 1 89 ? -11.066 -0.661 19.302 1.00 80.50 89 ASP A O 1
ATOM 660 N N . VAL A 1 90 ? -11.699 -0.402 17.152 1.00 76.56 90 VAL A N 1
ATOM 661 C CA . VAL A 1 90 ? -13.062 0.090 17.431 1.00 76.56 90 VAL A CA 1
ATOM 662 C C . VAL A 1 90 ? -13.900 -0.986 18.119 1.00 76.56 90 VAL A C 1
ATOM 664 O O . VAL A 1 90 ? -14.517 -0.729 19.152 1.00 76.56 90 VAL A O 1
ATOM 667 N N . VAL A 1 91 ? -13.881 -2.219 17.604 1.00 78.50 91 VAL A N 1
ATOM 668 C CA . VAL A 1 91 ? -14.604 -3.358 18.196 1.00 78.50 91 VAL A CA 1
ATOM 669 C C . VAL A 1 91 ? -14.124 -3.639 19.621 1.00 78.50 91 VAL A C 1
ATOM 671 O O . VAL A 1 91 ? -14.934 -3.920 20.510 1.00 78.50 91 VAL A O 1
ATOM 674 N N . THR A 1 92 ? -12.816 -3.538 19.866 1.00 85.62 92 THR A N 1
ATOM 675 C CA . THR A 1 92 ? -12.225 -3.730 21.197 1.00 85.62 92 THR A CA 1
ATOM 676 C C . THR A 1 92 ? -12.697 -2.651 22.168 1.00 85.62 92 THR A C 1
ATOM 678 O O . THR A 1 92 ? -13.134 -2.983 23.272 1.00 85.62 92 THR A O 1
ATOM 681 N N . ALA A 1 93 ? -12.679 -1.382 21.750 1.00 77.88 93 ALA A N 1
ATOM 682 C CA . ALA A 1 93 ? -13.173 -0.268 22.555 1.00 77.88 93 ALA A CA 1
ATOM 683 C C . ALA A 1 93 ? -14.678 -0.411 22.854 1.00 77.88 93 ALA A C 1
ATOM 685 O O . ALA A 1 93 ? -15.081 -0.387 24.016 1.00 77.88 93 ALA A O 1
ATOM 686 N N . ALA A 1 94 ? -15.506 -0.701 21.845 1.00 70.44 94 ALA A N 1
ATOM 687 C CA . ALA A 1 94 ? -16.941 -0.933 22.024 1.00 70.44 94 ALA A CA 1
ATOM 688 C C . ALA A 1 94 ? -17.237 -2.115 22.970 1.00 70.44 94 ALA A C 1
ATOM 690 O O . ALA A 1 94 ? -18.105 -2.029 23.840 1.00 70.44 94 ALA A O 1
ATOM 691 N N . SER A 1 95 ? -16.470 -3.204 22.870 1.00 81.25 95 SER A N 1
ATOM 692 C CA . SER A 1 95 ? -16.577 -4.344 23.791 1.00 81.25 95 SER A CA 1
ATOM 693 C C . SER A 1 95 ? -16.194 -3.969 25.227 1.00 81.25 95 SER A C 1
ATOM 695 O O . SER A 1 95 ? -16.816 -4.447 26.178 1.00 81.25 95 SER A O 1
ATOM 697 N N . GLY A 1 96 ? -15.184 -3.109 25.399 1.00 84.81 96 GLY A N 1
ATOM 698 C CA . GLY A 1 96 ? -14.817 -2.522 26.689 1.00 84.81 96 GLY A CA 1
ATOM 699 C C . GLY A 1 96 ? -15.954 -1.692 27.286 1.00 84.81 96 GLY A C 1
ATOM 700 O O . GLY A 1 96 ? -16.308 -1.883 28.450 1.00 84.81 96 GLY A O 1
ATOM 701 N N . ALA A 1 97 ? -16.601 -0.858 26.467 1.00 74.25 97 ALA A N 1
ATOM 702 C CA . ALA A 1 97 ? -17.765 -0.078 26.879 1.00 74.25 97 ALA A CA 1
ATOM 703 C C . ALA A 1 97 ? -18.929 -0.967 27.346 1.00 74.25 97 ALA A C 1
ATOM 705 O O . ALA A 1 97 ? -19.486 -0.722 28.413 1.00 74.25 97 ALA A O 1
ATOM 706 N N . ILE A 1 98 ? -19.262 -2.037 26.612 1.00 77.81 98 ILE A N 1
ATOM 707 C CA . ILE A 1 98 ? -20.333 -2.979 26.995 1.00 77.81 98 ILE A CA 1
ATOM 708 C C . ILE A 1 98 ? -20.060 -3.603 28.372 1.00 77.81 98 ILE A C 1
ATOM 710 O O . ILE A 1 98 ? -20.962 -3.683 29.214 1.00 77.81 98 ILE A O 1
ATOM 714 N N . LYS A 1 99 ? -18.813 -4.019 28.630 1.00 90.88 99 LYS A N 1
ATOM 715 C CA . LYS A 1 99 ? -18.410 -4.573 29.932 1.00 90.88 99 LYS A CA 1
ATOM 716 C C . LYS A 1 99 ? -18.549 -3.539 31.050 1.00 90.88 99 LYS A C 1
ATOM 718 O O . LYS A 1 99 ? -19.092 -3.870 32.100 1.00 90.88 99 LYS A O 1
ATOM 723 N N . ALA A 1 100 ? -18.111 -2.302 30.810 1.00 75.31 100 ALA A N 1
ATOM 724 C CA . ALA A 1 100 ? -18.194 -1.211 31.779 1.00 75.31 100 ALA A CA 1
ATOM 725 C C . ALA A 1 100 ? -19.646 -0.797 32.090 1.00 75.31 100 ALA A C 1
ATOM 727 O O . ALA A 1 100 ? -19.987 -0.561 33.246 1.00 75.31 100 ALA A O 1
ATOM 728 N N . ILE A 1 101 ? -20.529 -0.782 31.084 1.00 67.94 101 ILE A N 1
ATOM 729 C CA . ILE A 1 101 ? -21.972 -0.560 31.276 1.00 67.94 101 ILE A CA 1
ATOM 730 C C . ILE A 1 101 ? -22.561 -1.665 32.156 1.00 67.94 101 ILE A C 1
ATOM 732 O O . ILE A 1 101 ? -23.270 -1.378 33.118 1.00 67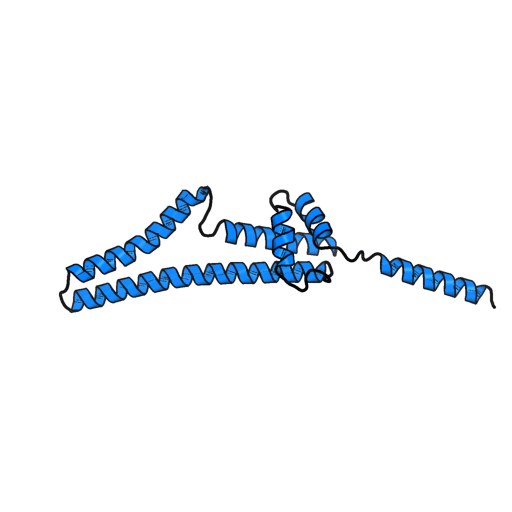.94 101 ILE A O 1
ATOM 736 N N . SER A 1 102 ? -22.228 -2.924 31.859 1.00 84.50 102 SER A N 1
ATOM 737 C CA . SER A 1 102 ? -22.752 -4.089 32.584 1.00 84.50 102 SER A CA 1
ATOM 738 C C . SER A 1 102 ? -22.315 -4.129 34.052 1.00 84.50 102 SER A C 1
ATOM 740 O O . SER A 1 102 ? -23.031 -4.673 34.888 1.00 84.50 102 SER A O 1
ATOM 742 N N . SER A 1 103 ? -21.157 -3.550 34.382 1.00 91.25 103 SER A N 1
ATOM 743 C CA . SER A 1 103 ? -20.653 -3.440 35.756 1.00 91.25 103 SER A CA 1
ATOM 744 C C . SER A 1 103 ? -21.061 -2.145 36.472 1.00 91.25 103 SER A C 1
ATOM 746 O O . SER A 1 103 ? -20.708 -1.962 37.635 1.00 91.25 103 SER A O 1
ATOM 748 N N . GLY A 1 104 ? -21.790 -1.242 35.805 1.00 80.38 104 GLY A N 1
ATOM 749 C CA . GLY A 1 104 ? -22.197 0.055 36.352 1.00 80.38 104 GLY A CA 1
ATOM 750 C C . GLY A 1 104 ? -21.100 1.130 36.361 1.00 80.38 104 GLY A C 1
ATOM 751 O O . GLY A 1 104 ? -21.333 2.223 36.880 1.00 80.38 104 GLY A O 1
ATOM 752 N N . SER A 1 105 ? -19.923 0.874 35.773 1.00 82.12 105 SER A N 1
ATOM 753 C CA . SER A 1 105 ? -18.839 1.862 35.662 1.00 82.12 105 SER A CA 1
ATOM 754 C C . SER A 1 105 ? -19.065 2.802 34.474 1.00 82.12 105 SER A C 1
ATOM 756 O O . SER A 1 105 ? -18.498 2.651 33.390 1.00 82.12 105 SER A O 1
ATOM 758 N N . LEU A 1 106 ? -19.922 3.806 34.667 1.00 73.75 106 LEU A N 1
ATOM 759 C CA . LEU A 1 106 ? -20.296 4.734 33.592 1.00 73.75 106 LEU A CA 1
ATOM 760 C C . LEU A 1 106 ? -19.145 5.656 33.149 1.00 73.75 106 LEU A C 1
ATOM 762 O O . LEU A 1 106 ? -19.124 6.100 32.001 1.00 73.75 106 LEU A O 1
ATOM 766 N N . GLY A 1 107 ? -18.173 5.922 34.030 1.00 66.50 107 GLY A N 1
ATOM 767 C CA . GLY A 1 107 ? -16.964 6.680 33.688 1.00 66.50 107 GLY A CA 1
ATOM 768 C C . GLY A 1 107 ? -16.088 5.945 32.670 1.00 66.50 107 GLY A C 1
ATOM 769 O O . GLY A 1 107 ? -15.713 6.522 31.648 1.00 66.50 107 GLY A O 1
ATOM 770 N N . ASP A 1 108 ? -15.843 4.653 32.903 1.00 73.69 108 ASP A N 1
ATOM 771 C CA . ASP A 1 108 ? -15.063 3.806 31.991 1.00 73.69 108 ASP A CA 1
ATOM 772 C C . ASP A 1 108 ? -15.821 3.541 30.688 1.00 73.69 108 ASP A C 1
ATOM 774 O O . ASP A 1 108 ? -15.232 3.557 29.608 1.00 73.69 108 ASP A O 1
ATOM 778 N N . ALA A 1 109 ? -17.146 3.371 30.769 1.00 63.59 109 ALA A N 1
ATOM 779 C CA . ALA A 1 109 ? -17.994 3.237 29.590 1.00 63.59 109 ALA A CA 1
ATOM 780 C C . ALA A 1 109 ? -17.874 4.460 28.672 1.00 63.59 109 ALA A C 1
ATOM 782 O O . ALA A 1 109 ? -17.669 4.305 27.469 1.00 63.59 109 ALA A O 1
ATOM 783 N N . LYS A 1 110 ? -17.940 5.676 29.234 1.00 63.97 110 LYS A N 1
ATOM 784 C CA . LYS A 1 110 ? -17.763 6.915 28.466 1.00 63.97 110 LYS A CA 1
ATOM 785 C C . LYS A 1 110 ? -16.386 6.971 27.807 1.00 63.97 110 LYS A C 1
ATOM 787 O O . LYS A 1 110 ? -16.314 7.287 26.626 1.00 63.97 110 LYS A O 1
ATOM 792 N N . LYS A 1 111 ? -15.317 6.633 28.536 1.00 75.50 111 LYS A N 1
ATOM 793 C CA . LYS A 1 111 ? -13.951 6.615 27.990 1.00 75.50 111 LYS A CA 1
ATOM 794 C C . LYS A 1 111 ? -13.840 5.681 26.783 1.00 75.50 111 LYS A C 1
ATOM 796 O O . LYS A 1 111 ? -13.369 6.099 25.732 1.00 75.50 111 LYS A O 1
ATOM 801 N N . HIS A 1 112 ? -14.321 4.450 26.914 1.00 64.75 112 HIS A N 1
ATOM 802 C CA . HIS A 1 112 ? -14.284 3.474 25.827 1.00 64.75 112 HIS A CA 1
ATOM 803 C C . HIS A 1 112 ? -15.156 3.864 24.626 1.00 64.75 112 HIS A C 1
ATOM 805 O O . HIS A 1 112 ? -14.784 3.588 23.489 1.00 64.75 112 HIS A O 1
ATOM 811 N N . LEU A 1 113 ? -16.296 4.523 24.850 1.00 61.09 113 LEU A N 1
ATOM 812 C CA . LEU A 1 113 ? -17.131 5.044 23.763 1.00 61.09 113 LEU A CA 1
ATOM 813 C C . LEU A 1 113 ? -16.471 6.226 23.045 1.00 61.09 113 LEU A C 1
ATOM 815 O O . LEU A 1 113 ? -16.558 6.302 21.824 1.00 61.09 113 LEU A O 1
ATOM 819 N N . THR A 1 114 ? -15.778 7.106 23.773 1.00 67.19 114 THR A N 1
ATOM 820 C CA . THR A 1 114 ? -14.949 8.162 23.175 1.00 67.19 114 THR A CA 1
ATOM 821 C C . THR A 1 114 ? -13.828 7.553 22.333 1.00 67.19 114 THR A C 1
ATOM 823 O O . THR A 1 114 ? -13.729 7.870 21.158 1.00 67.19 114 THR A O 1
ATOM 826 N N . GLU A 1 115 ? -13.081 6.575 22.854 1.00 73.62 115 GLU A N 1
ATOM 827 C CA . GLU A 1 115 ? -12.047 5.862 22.083 1.00 73.62 115 GLU A CA 1
ATOM 828 C C . GLU A 1 115 ? -12.605 5.177 20.820 1.00 73.62 115 GLU A C 1
ATOM 830 O O . GLU A 1 115 ? -11.949 5.163 19.778 1.00 73.62 115 GLU A O 1
ATOM 835 N N . ALA A 1 116 ? -13.809 4.599 20.895 1.00 69.56 116 ALA A N 1
ATOM 836 C CA . ALA A 1 116 ? -14.472 3.971 19.751 1.00 69.56 116 ALA A CA 1
ATOM 837 C C . ALA A 1 116 ? -14.950 4.991 18.701 1.00 69.56 116 ALA A C 1
ATOM 839 O O . ALA A 1 116 ? -15.001 4.653 17.521 1.00 69.56 116 ALA A O 1
ATOM 840 N N . SER A 1 117 ? -15.297 6.211 19.126 1.00 53.59 117 SER A N 1
ATOM 841 C CA . SER A 1 117 ? -15.763 7.305 18.265 1.00 53.59 117 SER A CA 1
ATOM 842 C C . SER A 1 117 ? -14.618 8.107 17.646 1.00 53.59 117 SER A C 1
ATOM 844 O O . SER A 1 117 ? -14.734 8.542 16.504 1.00 53.59 117 SER A O 1
ATOM 846 N N . ASP A 1 118 ? -13.519 8.296 18.376 1.00 65.56 118 ASP A N 1
ATOM 847 C CA . ASP A 1 118 ? -12.390 9.114 17.931 1.00 65.56 118 ASP A CA 1
ATOM 848 C C . ASP A 1 118 ? -11.583 8.393 16.847 1.00 65.56 118 ASP A C 1
ATOM 850 O O . ASP A 1 118 ? -11.192 9.010 15.867 1.00 65.56 118 ASP A O 1
ATOM 854 N N . LYS A 1 119 ? -11.395 7.069 16.942 1.00 62.56 119 LYS A N 1
ATOM 855 C CA . LYS A 1 119 ? -10.569 6.325 15.970 1.00 62.56 119 LYS A CA 1
ATOM 856 C C . LYS A 1 119 ? -11.071 6.413 14.515 1.00 62.56 119 LYS A C 1
ATOM 858 O O . LYS A 1 119 ? -10.239 6.636 13.635 1.00 62.56 119 LYS A O 1
ATOM 863 N N . PRO A 1 120 ? -12.377 6.255 14.216 1.00 57.22 120 PRO A N 1
ATOM 864 C CA . PRO A 1 120 ? -12.904 6.501 12.874 1.00 57.22 120 PRO A CA 1
ATOM 865 C C . PRO A 1 120 ? -12.852 7.978 12.477 1.00 57.22 120 PRO A C 1
ATOM 867 O O . PRO A 1 120 ? -12.534 8.279 11.335 1.00 57.22 120 PRO A O 1
ATOM 870 N N . GLN A 1 121 ? -13.111 8.899 13.410 1.00 51.69 121 GLN A N 1
ATOM 871 C CA . GLN A 1 121 ? -13.137 10.334 13.119 1.00 51.69 121 GLN A CA 1
ATOM 872 C C . GLN A 1 121 ? -11.737 10.898 12.842 1.00 51.69 121 GLN A C 1
ATOM 874 O O . GLN A 1 121 ? -11.576 11.727 11.955 1.00 51.69 121 GLN A O 1
ATOM 879 N N . ASP A 1 122 ? -10.711 10.417 13.542 1.00 58.34 122 ASP A N 1
ATOM 880 C CA . ASP A 1 122 ? -9.309 10.698 13.237 1.00 58.34 122 ASP A CA 1
ATOM 881 C C . ASP A 1 122 ? -8.941 10.140 11.861 1.00 58.34 122 ASP A C 1
ATOM 883 O O . ASP A 1 122 ? -8.230 10.797 11.109 1.00 58.34 122 ASP A O 1
ATOM 887 N N . CYS A 1 123 ? -9.469 8.968 11.487 1.00 51.59 123 CYS A N 1
ATOM 888 C CA . CYS A 1 123 ? -9.286 8.410 10.149 1.00 51.59 123 CYS A CA 1
ATOM 889 C C . CYS A 1 123 ? -9.961 9.272 9.070 1.00 51.59 123 CYS A C 1
ATOM 891 O O . CYS A 1 123 ? -9.318 9.554 8.065 1.00 51.59 123 CYS A O 1
ATOM 893 N N . ASP A 1 124 ? -11.201 9.725 9.282 1.00 50.72 124 ASP A N 1
ATOM 894 C CA . ASP A 1 124 ? -11.964 10.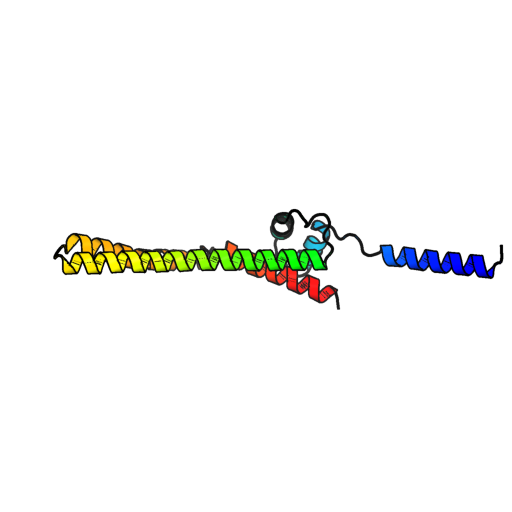572 8.350 1.00 50.72 124 ASP A CA 1
ATOM 895 C C . ASP A 1 124 ? -11.384 11.988 8.238 1.00 50.72 124 ASP A C 1
ATOM 897 O O . ASP A 1 124 ? -11.283 12.528 7.139 1.00 50.72 124 ASP A O 1
ATOM 901 N N . ASN A 1 125 ? -10.945 12.580 9.351 1.00 51.50 125 ASN A N 1
ATOM 902 C CA . ASN A 1 125 ? -10.261 13.874 9.371 1.00 51.50 125 ASN A CA 1
ATOM 903 C C . ASN A 1 125 ? -8.920 13.782 8.647 1.00 51.50 125 ASN A C 1
ATOM 905 O O . ASN A 1 125 ? -8.617 14.627 7.804 1.00 51.50 125 ASN A O 1
ATOM 909 N N . LEU A 1 126 ? -8.157 12.715 8.905 1.00 49.97 126 LEU A N 1
ATOM 910 C CA . LEU A 1 126 ? -6.946 12.433 8.151 1.00 49.97 126 LEU A CA 1
ATOM 911 C C . LEU A 1 126 ? -7.255 12.145 6.682 1.00 49.97 126 LEU A C 1
ATOM 913 O O . LEU A 1 126 ? -6.418 12.513 5.881 1.00 49.97 126 LEU A O 1
ATOM 917 N N . LEU A 1 127 ? -8.416 11.576 6.310 1.00 47.56 127 LEU A N 1
ATOM 918 C CA . LEU A 1 127 ? -8.881 11.362 4.922 1.00 47.56 127 LEU A CA 1
ATOM 919 C C . LEU A 1 127 ? -9.364 12.652 4.225 1.00 47.56 127 LEU A C 1
ATOM 921 O O . LEU A 1 127 ? -9.260 12.780 3.005 1.00 47.56 127 LEU A O 1
ATOM 925 N N . PHE A 1 128 ? -9.875 13.616 4.987 1.00 42.78 128 PHE A N 1
ATOM 926 C CA . PHE A 1 128 ? -10.348 14.904 4.488 1.00 42.78 128 PHE A CA 1
ATOM 927 C C . PHE A 1 128 ? -9.198 15.903 4.304 1.00 42.78 128 PHE A C 1
ATOM 929 O O . PHE A 1 128 ? -9.077 16.519 3.243 1.00 42.78 128 PHE A O 1
ATOM 936 N N . GLU A 1 129 ? -8.290 16.018 5.280 1.00 44.00 129 GLU A N 1
ATOM 937 C CA . GLU A 1 129 ? -7.040 16.788 5.130 1.00 44.00 129 GLU A CA 1
ATOM 938 C C . GLU A 1 129 ? -6.157 16.210 4.011 1.00 44.00 129 GLU A C 1
ATOM 940 O O . GLU A 1 129 ? -5.470 16.916 3.265 1.00 44.00 129 GLU A O 1
ATOM 945 N N . ALA A 1 130 ? -6.285 14.908 3.820 1.00 40.25 130 ALA A N 1
ATOM 946 C CA . ALA A 1 130 ? -5.707 14.120 2.762 1.00 40.25 130 ALA A CA 1
ATOM 947 C C . ALA A 1 130 ? -6.251 14.286 1.351 1.00 40.25 130 ALA A C 1
ATOM 949 O O . ALA A 1 130 ? -5.640 13.754 0.422 1.00 40.25 130 ALA A O 1
ATOM 950 N N . GLY A 1 131 ? -7.280 15.106 1.142 1.00 44.31 131 GLY A N 1
ATOM 951 C CA . GLY A 1 131 ? -7.499 15.692 -0.181 1.00 44.31 131 GLY A CA 1
ATOM 952 C C . GLY A 1 131 ? -6.234 16.383 -0.732 1.00 44.31 131 GLY A C 1
ATOM 953 O O . GLY A 1 131 ? -6.165 16.671 -1.924 1.00 44.31 131 GLY A O 1
ATOM 954 N N . LYS A 1 132 ? -5.212 16.611 0.117 1.00 47.25 132 LYS A N 1
ATOM 955 C CA . LYS A 1 132 ? -3.830 16.924 -0.268 1.00 47.25 132 LYS A CA 1
ATOM 956 C C . LYS A 1 132 ? -2.766 15.845 0.013 1.00 47.25 132 LYS A C 1
ATOM 958 O O . LYS A 1 132 ? -1.675 16.051 -0.495 1.00 47.25 132 LYS A O 1
ATOM 963 N N . ASN A 1 133 ? -3.030 14.783 0.793 1.00 48.34 133 ASN A N 1
ATOM 964 C CA . ASN A 1 133 ? -2.180 13.591 1.058 1.00 48.34 133 ASN A CA 1
ATOM 965 C C . ASN A 1 133 ? -2.845 12.613 2.077 1.00 48.34 133 ASN A C 1
ATOM 967 O O . ASN A 1 133 ? -2.686 12.779 3.283 1.00 48.34 133 ASN A O 1
ATOM 971 N N . SER A 1 134 ? -3.580 11.598 1.613 1.00 48.75 134 SER A N 1
ATOM 972 C CA . SER A 1 134 ? -4.120 10.436 2.362 1.00 48.75 134 SER A CA 1
ATOM 973 C C . SER A 1 134 ? -3.072 9.696 3.174 1.00 48.75 134 SER A C 1
ATOM 975 O O . SER A 1 134 ? -1.932 9.533 2.743 1.00 48.75 134 SER A O 1
ATOM 977 N N . LEU A 1 135 ? -3.499 9.184 4.338 1.00 44.84 135 LEU A N 1
ATOM 978 C CA . LEU A 1 135 ? -2.840 8.091 5.066 1.00 44.84 135 LEU A CA 1
ATOM 979 C C . LEU A 1 135 ? -2.576 6.873 4.168 1.00 44.84 135 LEU A C 1
ATOM 981 O O . LEU A 1 135 ? -1.762 6.022 4.520 1.00 44.84 135 LEU A O 1
ATOM 985 N N . LEU A 1 136 ? -3.298 6.807 3.049 1.00 51.59 136 LEU A N 1
ATOM 986 C CA . LEU A 1 136 ? -3.131 5.879 1.951 1.00 51.59 136 LEU A CA 1
ATOM 987 C C . LEU A 1 136 ? -2.720 6.580 0.652 1.00 51.59 136 LEU A C 1
ATOM 989 O O . LEU A 1 136 ? -2.611 5.899 -0.334 1.00 51.59 136 LEU A O 1
ATOM 993 N N . THR A 1 137 ? -2.473 7.894 0.564 1.00 54.91 137 THR A N 1
ATOM 994 C CA . THR A 1 137 ? -2.133 8.533 -0.731 1.00 54.91 137 THR A CA 1
ATOM 995 C C . THR A 1 137 ? -0.809 8.013 -1.228 1.00 54.91 137 THR A C 1
ATOM 997 O O . THR A 1 137 ? -0.667 7.812 -2.424 1.00 54.91 137 THR A O 1
ATOM 1000 N N . LYS A 1 138 ? 0.151 7.757 -0.336 1.00 56.19 138 LYS A N 1
ATOM 1001 C CA . LYS A 1 138 ? 1.368 7.071 -0.750 1.00 56.19 138 LYS A CA 1
ATOM 1002 C C . LYS A 1 138 ? 1.021 5.666 -1.238 1.00 56.19 138 LYS A C 1
ATOM 1004 O O . LYS A 1 138 ? 1.388 5.327 -2.342 1.00 56.19 138 LYS A O 1
ATOM 1009 N N . GLU A 1 139 ? 0.280 4.875 -0.477 1.00 56.34 139 GLU A N 1
ATOM 1010 C CA . GLU A 1 139 ? -0.101 3.508 -0.842 1.00 56.34 139 GLU A CA 1
ATOM 1011 C C . GLU A 1 139 ? -0.955 3.408 -2.122 1.00 56.34 139 GLU A C 1
ATOM 1013 O O . GLU A 1 139 ? -0.699 2.550 -2.956 1.00 56.34 139 GLU A O 1
ATOM 1018 N N . ASP A 1 140 ? -1.905 4.312 -2.321 1.00 54.25 140 ASP A N 1
ATOM 1019 C CA . ASP A 1 140 ? -2.814 4.439 -3.458 1.00 54.25 140 ASP A CA 1
ATOM 1020 C C . ASP A 1 140 ? -2.073 4.982 -4.684 1.00 54.25 140 ASP A C 1
ATOM 1022 O O . ASP A 1 140 ? -2.260 4.455 -5.780 1.00 54.25 140 ASP A O 1
ATOM 1026 N N . ASN A 1 141 ? -1.194 5.983 -4.521 1.00 60.59 141 ASN A N 1
ATOM 1027 C CA . ASN A 1 141 ? -0.322 6.462 -5.598 1.00 60.59 141 ASN A CA 1
ATOM 1028 C C . ASN A 1 141 ? 0.697 5.393 -5.976 1.00 60.59 141 ASN A C 1
ATOM 1030 O O . ASN A 1 141 ? 0.921 5.166 -7.156 1.00 60.59 141 ASN A O 1
ATOM 1034 N N . ASP A 1 142 ? 1.288 4.706 -5.001 1.00 59.31 142 ASP A N 1
ATOM 1035 C CA . ASP A 1 142 ? 2.221 3.610 -5.228 1.00 59.31 142 ASP A CA 1
ATOM 1036 C C . ASP A 1 142 ? 1.498 2.463 -5.953 1.00 59.31 142 ASP A C 1
ATOM 1038 O O . ASP A 1 142 ? 1.997 1.972 -6.957 1.00 59.31 142 ASP A O 1
ATOM 1042 N N . CYS A 1 143 ? 0.299 2.073 -5.509 1.00 44.44 143 CYS A N 1
ATOM 1043 C CA . CYS A 1 143 ? -0.532 1.041 -6.135 1.00 44.44 143 CYS A CA 1
ATOM 1044 C C . CYS A 1 143 ? -0.935 1.426 -7.568 1.00 44.44 143 CYS A C 1
ATOM 1046 O O . CYS A 1 143 ? -0.807 0.611 -8.481 1.00 44.44 143 CYS A O 1
ATOM 1048 N N . THR A 1 144 ? -1.343 2.680 -7.783 1.00 57.44 144 THR A N 1
ATOM 1049 C CA . THR A 1 144 ? -1.679 3.226 -9.107 1.00 57.44 144 THR A CA 1
ATOM 1050 C C . THR A 1 144 ? -0.453 3.255 -10.016 1.00 57.44 144 THR A C 1
ATOM 1052 O O . THR A 1 144 ? -0.514 2.757 -11.134 1.00 57.44 144 THR A O 1
ATOM 1055 N N . ASN A 1 145 ? 0.686 3.747 -9.527 1.00 57.91 145 ASN A N 1
ATOM 1056 C CA . ASN A 1 145 ? 1.935 3.808 -10.282 1.00 57.91 145 ASN A CA 1
ATOM 1057 C C . ASN A 1 145 ? 2.443 2.406 -10.637 1.00 57.91 145 ASN A C 1
ATOM 1059 O O . ASN A 1 145 ? 2.852 2.169 -11.772 1.00 57.91 145 ASN A O 1
ATOM 1063 N N . LEU A 1 146 ? 2.386 1.455 -9.700 1.00 53.22 146 LEU A N 1
ATOM 1064 C CA . LEU A 1 146 ? 2.790 0.067 -9.933 1.00 53.22 146 LEU A CA 1
ATOM 1065 C C . LEU A 1 146 ? 1.847 -0.644 -10.918 1.00 53.22 146 LEU A C 1
ATOM 1067 O O . LEU A 1 146 ? 2.307 -1.400 -11.776 1.00 53.22 146 LEU A O 1
ATOM 1071 N N . ALA A 1 147 ? 0.543 -0.361 -10.857 1.00 42.53 147 ALA A N 1
ATOM 1072 C CA . ALA A 1 147 ? -0.428 -0.844 -11.837 1.00 42.53 147 ALA A CA 1
ATOM 1073 C C . ALA A 1 147 ? -0.196 -0.240 -13.235 1.00 42.53 147 ALA A C 1
ATOM 1075 O O . ALA A 1 147 ? -0.203 -0.984 -14.218 1.00 42.53 147 ALA A O 1
ATOM 1076 N N . SER A 1 148 ? 0.079 1.067 -13.332 1.00 54.09 148 SER A N 1
ATOM 1077 C CA . SER A 1 148 ? 0.447 1.738 -14.587 1.00 54.09 148 SER A CA 1
ATOM 1078 C C . SER A 1 148 ? 1.718 1.134 -15.190 1.00 54.09 148 SER A C 1
ATOM 1080 O O . SER A 1 148 ? 1.730 0.792 -16.372 1.00 54.09 148 SER A O 1
ATOM 1082 N N . ILE A 1 149 ? 2.770 0.920 -14.387 1.00 55.53 149 ILE A N 1
ATOM 1083 C CA . ILE A 1 149 ? 4.016 0.267 -14.827 1.00 55.53 149 ILE A CA 1
ATOM 1084 C C . ILE A 1 149 ? 3.712 -1.093 -15.474 1.00 55.53 149 ILE A C 1
ATOM 1086 O O . ILE A 1 149 ? 4.121 -1.345 -16.610 1.00 55.53 149 ILE A O 1
ATOM 1090 N N . ALA A 1 150 ? 2.956 -1.953 -14.783 1.00 42.25 150 ALA A N 1
ATOM 1091 C CA . ALA A 1 150 ? 2.603 -3.277 -15.293 1.00 42.25 150 ALA A CA 1
ATOM 1092 C C . ALA A 1 150 ? 1.794 -3.196 -16.600 1.00 42.25 150 ALA A C 1
ATOM 1094 O O . ALA A 1 150 ? 2.045 -3.953 -17.540 1.00 42.25 150 ALA A O 1
ATOM 1095 N N . GLN A 1 151 ? 0.857 -2.250 -16.691 1.00 43.88 151 GLN A N 1
ATOM 1096 C CA . GLN A 1 151 ? 0.019 -2.054 -17.871 1.00 43.88 151 GLN A CA 1
ATOM 1097 C C . GLN A 1 151 ? 0.834 -1.661 -19.112 1.00 43.88 151 GLN A C 1
ATOM 1099 O O . GLN A 1 151 ? 0.645 -2.248 -20.181 1.00 43.88 151 GLN A O 1
ATOM 1104 N N . TYR A 1 152 ? 1.754 -0.702 -18.986 1.00 53.66 152 TYR A N 1
ATOM 1105 C CA . TYR A 1 152 ? 2.540 -0.213 -20.123 1.00 53.66 152 TYR A CA 1
ATOM 1106 C C . TYR A 1 152 ? 3.578 -1.223 -20.612 1.00 53.66 152 TYR A C 1
ATOM 1108 O O . TYR A 1 152 ? 3.792 -1.341 -21.820 1.00 53.66 152 TYR A O 1
ATOM 1116 N N . ILE A 1 153 ? 4.183 -1.997 -19.707 1.00 42.38 153 ILE A N 1
ATOM 1117 C CA . ILE A 1 153 ? 5.113 -3.058 -20.107 1.00 42.38 153 ILE A CA 1
ATOM 1118 C C . ILE A 1 153 ? 4.377 -4.138 -20.907 1.00 42.38 153 ILE A C 1
ATOM 1120 O O . ILE A 1 153 ? 4.849 -4.545 -21.967 1.00 42.38 153 ILE A O 1
ATOM 1124 N N . VAL A 1 154 ? 3.191 -4.556 -20.454 1.00 39.25 154 VAL A N 1
ATOM 1125 C CA . VAL A 1 154 ? 2.370 -5.541 -21.175 1.00 39.25 154 VAL A CA 1
ATOM 1126 C C . VAL A 1 154 ? 1.952 -5.024 -22.555 1.00 39.25 154 VAL A C 1
ATOM 1128 O O . VAL A 1 154 ? 1.989 -5.786 -23.519 1.00 39.25 154 VAL A O 1
ATOM 1131 N N . ALA A 1 155 ? 1.619 -3.736 -22.682 1.00 41.28 155 ALA A N 1
ATOM 1132 C CA . ALA A 1 155 ? 1.231 -3.130 -23.957 1.00 41.28 155 ALA A CA 1
ATOM 1133 C C . ALA A 1 155 ? 2.363 -3.100 -25.006 1.00 41.28 155 ALA A C 1
ATOM 1135 O O . ALA A 1 155 ? 2.082 -3.112 -26.199 1.00 41.28 155 ALA A O 1
ATOM 1136 N N . LYS A 1 156 ? 3.636 -3.089 -24.583 1.00 41.78 156 LYS A N 1
ATOM 1137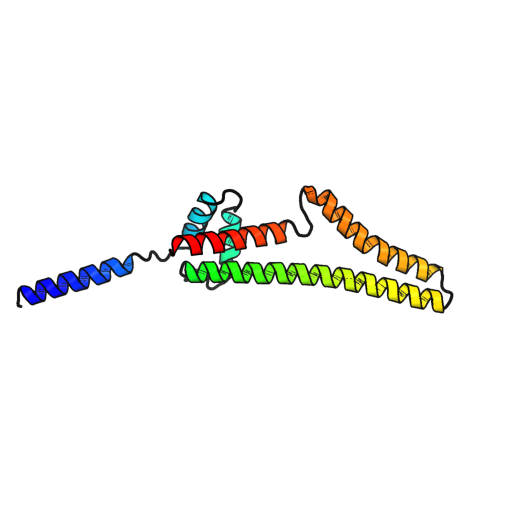 C CA . LYS A 1 156 ? 4.817 -3.115 -25.472 1.00 41.78 156 LYS A CA 1
ATOM 1138 C C . LYS A 1 156 ? 5.141 -4.520 -26.010 1.00 41.78 156 LYS A C 1
ATOM 1140 O O . LYS A 1 156 ? 5.912 -4.648 -26.956 1.00 41.78 156 LYS A O 1
ATOM 1145 N N . LEU A 1 157 ? 4.610 -5.573 -25.384 1.00 39.25 157 LEU A N 1
ATOM 1146 C CA . LEU A 1 157 ? 4.865 -6.976 -25.749 1.00 39.25 157 LEU A CA 1
ATOM 1147 C C . LEU A 1 157 ? 3.892 -7.521 -26.813 1.00 39.25 157 LEU A C 1
ATOM 1149 O O . LEU A 1 157 ? 3.989 -8.694 -27.178 1.00 39.25 157 LEU A O 1
ATOM 1153 N N . GLN A 1 158 ? 2.951 -6.691 -27.270 1.00 40.00 158 GLN A N 1
ATOM 1154 C CA . GLN A 1 158 ? 2.001 -6.967 -28.353 1.00 40.00 158 GLN A CA 1
ATOM 1155 C C . GLN A 1 158 ? 2.495 -6.364 -29.668 1.00 40.00 158 GLN A C 1
ATOM 1157 O O . GLN A 1 158 ? 2.254 -7.007 -30.714 1.00 40.00 158 GLN A O 1
#

InterPro domains:
  IPR006501 Pectinesterase inhibitor domain [PF04043] (26-151)
  IPR006501 Pectinesterase inhibitor domain [SM00856] (22-153)
  IPR006501 Pectinesterase inhibitor domain [TIGR01614] (6-86)
  IPR034088 Pla a 1-like [cd15795] (31-155)
  IPR035513 Invertase/pectin methylesterase inhibitor domain superfamily [G3DSA:1.20.140.40] (23-86)
  IPR035513 Invertase/pectin methylesterase inhibitor domain superfamily [G3DSA:1.20.140.40] (87-157)
  IPR035513 Invertase/pectin methylesterase inhibitor domain superfamily [SSF101148] (28-157)

Organism: Ensete ventricosum (NCBI:txid4639)

Foldseek 3Di:
DDPVVVVVVVVVVVVVVVVVPLPQQALQNLLVVLCVVPVLQDSVLSSVQLVVDVCRRRDRLLRSLVSLVVSLVVLVVVVVVVVVVLVVQLVVLCVQLVVCVVVVNVVSNVVSVCSSVVSVVVQVVQVVVCVVPHVCNVSVSSSVSSVSSSVVSVVVVD

pLDDT: mean 73.42, std 18.0, range [39.25, 96.81]

Radius of gyration: 26.96 Å; chains: 1; bounding box: 58×42×87 Å

Sequence (158 aa):
MDTRKVLLILISLAILLQSSQLADASVQDECKIVTAADPNVDYNFCVTSLQADPTSGSADAKELAIIAANLTVANATSTLSKIEKLYKDVVTAASGAIKAISSGSLGDAKKHLTEASDKPQDCDNLLFEAGKNSLLTKEDNDCTNLASIAQYIVAKLQ

Secondary structure (DSSP, 8-state):
--HHHHHHHHHHHHHHHHHTTS----HHHHHHHHHHH-TTS-HHHHHHHHTTSTTGGG--HHHHHHHHHHHHHHHHHHHHHHHHHHHHHHHHHHHHHHHHHHTT-HHHHHHHHHHHHHHHHHHHHHHHHTTTT-TTHHHHHHHHHHHHHHHHHHHHT-